Protein AF-F0RQG1-F1 (afdb_monomer_lite)

Radius of gyration: 17.71 Å; chains: 1; bounding box: 44×35×44 Å

Organism: Deinococcus proteolyticus (strain ATCC 35074 / DSM 20540 / JCM 6276 / NBRC 101906 / NCIMB 13154 / VKM Ac-1939 / CCM 2703 / MRP) (NCBI:txid693977)

Sequence (142 aa):
MPAGVQVALLHPDPLTLLLWRDSGRPPTPHLCEDIGEDCGLYSPVFAPDPQQRHPGAVVITEGFTGQLCTHEFNFPVHGDGRLHFFHSRTCMHCRVNVATVHSRRGRQISCEYGGWAVRAHIFHAWTGRGPVPGSLEIQSWH

Foldseek 3Di:
DDPQKDKDFPDVVQTKIKIDGNVLAADDPVRLVVVCVVVPADPKDKDADPVCPTRNIIMIGHPQPADKDQFDWDDWDWDDDPFKIKTWIAGPPQRKIKMWIDGPVPDDIWIATSNDTDDPVSNVSVNRMHGRRPSDDPPPDD

pLDDT: mean 85.6, std 12.59, range [30.41, 97.06]

Secondary structure (DSSP, 8-state):
--TTEEEEEEEETTEEEEEEETTSPPPPHHHHHHHHHHTT-SS-EEEE-TT--STT-EEEE----S-EEE--B-PPEEEE-SSEEEEEEEBTTT--EEEEEEETTSS-EEEEETTEEE-HHHHHHHHHEEEPTT-S------

Structure (mmCIF, N/CA/C/O backbone):
data_AF-F0RQG1-F1
#
_entry.id   AF-F0RQG1-F1
#
loop_
_atom_site.group_PDB
_atom_site.id
_atom_site.type_symbol
_atom_site.label_atom_id
_atom_site.label_alt_id
_atom_site.label_comp_id
_atom_site.label_asym_id
_atom_site.label_entity_id
_atom_site.label_seq_id
_atom_site.pdbx_PDB_ins_code
_atom_site.Cartn_x
_atom_site.Cartn_y
_atom_site.Cartn_z
_atom_site.occupancy
_atom_site.B_iso_or_equiv
_atom_site.auth_seq_id
_atom_site.auth_comp_id
_atom_site.auth_asym_id
_atom_site.auth_atom_id
_atom_site.pdbx_PDB_model_num
ATOM 1 N N . MET A 1 1 ? -7.035 -11.645 9.024 1.00 60.22 1 MET A N 1
ATOM 2 C CA . MET A 1 1 ? -7.478 -10.701 10.070 1.00 60.22 1 MET A CA 1
ATOM 3 C C . MET A 1 1 ? -7.104 -11.239 11.445 1.00 60.22 1 MET A C 1
ATOM 5 O O . MET A 1 1 ? -7.393 -12.406 11.703 1.00 60.22 1 MET A O 1
ATOM 9 N N . PRO A 1 2 ? -6.426 -10.454 12.298 1.00 69.25 2 PRO A N 1
ATOM 10 C CA . PRO A 1 2 ? -6.101 -10.857 13.667 1.00 69.25 2 PRO A CA 1
ATOM 11 C C . PRO A 1 2 ? -7.371 -11.052 14.504 1.00 69.25 2 PRO A C 1
ATOM 13 O O . PRO A 1 2 ? -8.380 -10.391 14.271 1.00 69.25 2 PRO A O 1
ATOM 16 N N . ALA A 1 3 ? -7.325 -11.948 15.492 1.00 78.25 3 ALA A N 1
ATOM 17 C CA . ALA A 1 3 ? -8.470 -12.202 16.364 1.00 78.25 3 ALA A CA 1
ATOM 18 C C . ALA A 1 3 ? -8.886 -10.935 17.140 1.00 78.25 3 ALA A C 1
ATOM 20 O O . ALA A 1 3 ? -8.040 -10.242 17.712 1.00 78.25 3 ALA A O 1
ATOM 21 N N . GLY A 1 4 ? -10.193 -10.661 17.180 1.00 87.69 4 GLY A N 1
ATOM 22 C CA . GLY A 1 4 ? -10.776 -9.541 17.927 1.00 87.69 4 GLY A CA 1
ATOM 23 C C . GLY A 1 4 ? -10.568 -8.162 17.293 1.00 87.69 4 GLY A C 1
ATOM 24 O O . GLY A 1 4 ? -10.577 -7.159 18.010 1.00 87.69 4 GLY A O 1
ATOM 25 N N . VAL A 1 5 ? -10.315 -8.115 15.982 1.00 92.00 5 VAL A N 1
ATOM 26 C CA . VAL A 1 5 ? -10.183 -6.889 15.187 1.00 92.00 5 VAL A CA 1
ATOM 27 C C . VAL A 1 5 ? -11.353 -6.801 14.216 1.00 92.00 5 VAL A C 1
ATOM 29 O O . VAL A 1 5 ? -11.633 -7.760 13.499 1.00 92.00 5 VAL A O 1
ATOM 32 N N . GLN A 1 6 ? -12.007 -5.646 14.184 1.00 94.69 6 GLN A N 1
ATOM 33 C CA . GLN A 1 6 ? -13.166 -5.378 13.345 1.00 94.69 6 GLN A CA 1
ATOM 34 C C . GLN A 1 6 ? -12.849 -4.241 12.379 1.00 94.69 6 GLN A C 1
ATOM 36 O O . GLN A 1 6 ? -12.254 -3.236 12.772 1.00 94.69 6 GLN A O 1
ATOM 41 N N . VAL A 1 7 ? -13.264 -4.406 11.125 1.00 94.69 7 VAL A N 1
ATOM 42 C CA . VAL A 1 7 ? -13.074 -3.421 10.058 1.00 94.69 7 VAL A CA 1
ATOM 43 C C . VAL A 1 7 ? -14.429 -3.129 9.432 1.00 94.69 7 VAL A C 1
ATOM 45 O O . VAL A 1 7 ? -15.139 -4.057 9.046 1.00 94.69 7 VAL A O 1
ATOM 48 N N . ALA A 1 8 ? -14.777 -1.854 9.300 1.00 95.25 8 ALA A N 1
ATOM 49 C CA . ALA A 1 8 ? -15.937 -1.412 8.538 1.00 95.25 8 ALA A CA 1
ATOM 50 C C . ALA A 1 8 ? -15.518 -0.440 7.437 1.00 95.25 8 ALA A C 1
ATOM 52 O O . ALA A 1 8 ? -14.676 0.430 7.644 1.00 95.25 8 ALA A O 1
ATOM 53 N N . LEU A 1 9 ? -16.149 -0.566 6.273 1.00 95.06 9 LEU A N 1
ATOM 54 C CA . LEU A 1 9 ? -16.043 0.413 5.200 1.00 95.06 9 LEU A CA 1
ATOM 55 C C . LEU A 1 9 ? -16.960 1.600 5.521 1.00 95.06 9 LEU A C 1
ATOM 57 O O . LEU A 1 9 ? -18.176 1.426 5.585 1.00 95.06 9 LEU A O 1
ATOM 61 N N . LEU A 1 10 ? -16.394 2.792 5.722 1.00 91.75 10 LEU A N 1
ATOM 62 C CA . LEU A 1 10 ? -17.170 4.023 5.914 1.00 91.75 10 LEU A CA 1
ATOM 63 C C . LEU A 1 10 ? -17.527 4.669 4.578 1.00 91.75 10 LEU A C 1
ATOM 65 O O . LEU A 1 10 ? -18.676 5.047 4.360 1.00 91.75 10 LEU A O 1
ATOM 69 N N . HIS A 1 11 ? -16.545 4.770 3.680 1.00 88.50 11 HIS A N 1
ATOM 70 C CA . HIS A 1 11 ? -16.719 5.334 2.346 1.00 88.50 11 HIS A CA 1
ATOM 71 C C . HIS A 1 11 ? -15.921 4.515 1.327 1.00 88.50 11 HIS A C 1
ATOM 73 O O . HIS A 1 11 ? -14.771 4.182 1.603 1.00 88.50 11 HIS A O 1
ATOM 79 N N . PRO A 1 12 ? -16.505 4.166 0.168 1.00 87.00 12 PRO A N 1
ATOM 80 C CA . PRO A 1 12 ? -15.792 3.447 -0.886 1.00 87.00 12 PRO A CA 1
ATOM 81 C C . PRO A 1 12 ? -14.884 4.356 -1.728 1.00 87.00 12 PRO A C 1
ATOM 83 O O . PRO A 1 12 ? -13.918 3.862 -2.298 1.00 87.00 12 PRO A O 1
ATOM 86 N N . ASP A 1 13 ? -15.191 5.656 -1.809 1.00 84.88 13 ASP A N 1
ATOM 87 C CA . ASP A 1 13 ? -14.445 6.638 -2.602 1.00 84.88 13 ASP A CA 1
ATOM 88 C C . ASP A 1 13 ? -14.578 8.058 -1.988 1.00 84.88 13 ASP A C 1
ATOM 90 O O . ASP A 1 13 ? -15.691 8.595 -1.962 1.00 84.88 13 ASP A O 1
ATOM 94 N N . PRO A 1 14 ? -13.500 8.656 -1.437 1.00 83.81 14 PRO A N 1
ATOM 95 C CA . PRO A 1 14 ? -12.208 8.018 -1.194 1.00 83.81 14 PRO A CA 1
ATOM 96 C C . PRO A 1 14 ? -12.358 6.863 -0.196 1.00 83.81 14 PRO A C 1
ATOM 98 O O . PRO A 1 14 ? -13.138 6.944 0.761 1.00 83.81 14 PRO A O 1
ATOM 101 N N . LEU A 1 15 ? -11.605 5.783 -0.420 1.00 89.56 15 LEU A N 1
ATOM 102 C CA . LEU A 1 15 ? -11.639 4.605 0.441 1.00 89.56 15 LEU A CA 1
ATOM 103 C C . LEU A 1 15 ? -11.304 5.003 1.887 1.00 89.56 15 LEU A C 1
ATOM 105 O O . LEU A 1 15 ? -10.211 5.481 2.186 1.00 89.56 15 LEU A O 1
ATOM 109 N N . THR A 1 16 ? -12.273 4.823 2.781 1.00 94.94 16 THR A N 1
ATOM 110 C CA . THR A 1 16 ? -12.185 5.175 4.199 1.00 94.94 16 THR A CA 1
ATOM 111 C C . THR A 1 16 ? -12.646 3.996 5.036 1.00 94.94 16 THR A C 1
ATOM 113 O O . THR A 1 16 ? -13.772 3.514 4.878 1.00 94.94 16 THR A O 1
ATOM 116 N N . LEU A 1 17 ? -11.799 3.557 5.960 1.00 96.31 17 LEU A N 1
ATOM 117 C CA . LEU A 1 17 ? -12.045 2.413 6.830 1.00 96.31 17 LEU A CA 1
ATOM 118 C C . LEU A 1 17 ? -12.177 2.872 8.281 1.00 96.31 17 LEU A C 1
ATOM 120 O O . LEU A 1 17 ? -11.515 3.814 8.711 1.00 96.31 17 LEU A O 1
ATOM 124 N N . LEU A 1 18 ? -12.998 2.169 9.050 1.00 96.75 18 LEU A N 1
ATOM 125 C CA . LEU A 1 18 ? -13.039 2.246 10.503 1.00 96.75 18 LEU A CA 1
ATOM 126 C C . LEU A 1 18 ? -12.488 0.944 11.072 1.00 96.75 18 LEU A C 1
ATOM 128 O O . LEU A 1 18 ? -12.990 -0.132 10.752 1.00 96.75 18 LEU A O 1
ATOM 132 N N . LEU A 1 19 ? -11.484 1.053 11.932 1.00 96.81 19 LEU A N 1
ATOM 133 C CA . LEU A 1 19 ? -10.817 -0.065 12.578 1.00 96.81 19 LEU A CA 1
ATOM 134 C C . LEU A 1 19 ? -10.991 0.034 14.094 1.00 96.81 19 LEU A C 1
ATOM 136 O O . LEU A 1 19 ? -10.671 1.058 14.698 1.00 96.81 19 LEU A O 1
ATOM 140 N N . TRP A 1 20 ? -11.451 -1.039 14.732 1.00 96.44 20 TRP A N 1
ATOM 141 C CA . TRP A 1 20 ? -11.515 -1.126 16.192 1.00 96.44 20 TRP A CA 1
ATOM 142 C C . TRP A 1 20 ? -11.242 -2.546 16.686 1.00 96.44 20 TRP A C 1
ATOM 144 O O . TRP A 1 20 ? -11.140 -3.500 15.911 1.00 96.44 20 TRP A O 1
ATOM 154 N N . ARG A 1 21 ? -11.074 -2.683 18.003 1.00 95.19 21 ARG A N 1
ATOM 155 C CA . ARG A 1 21 ? -10.851 -3.969 18.668 1.00 95.19 21 ARG A CA 1
ATOM 156 C C . ARG A 1 21 ? -11.986 -4.256 19.632 1.00 95.19 21 ARG A C 1
ATOM 158 O O . ARG A 1 21 ? -12.432 -3.353 20.337 1.00 95.19 21 ARG A O 1
ATOM 165 N N . ASP A 1 22 ? -12.363 -5.522 19.753 1.00 93.12 22 ASP A N 1
ATOM 166 C CA . ASP A 1 22 ? -13.437 -5.948 20.665 1.00 93.12 22 ASP A CA 1
ATOM 167 C C . ASP A 1 22 ? -13.100 -5.657 22.139 1.00 93.12 22 ASP A C 1
ATOM 169 O O . ASP A 1 22 ? -13.984 -5.475 22.969 1.00 93.12 22 ASP A O 1
ATOM 173 N N . SER A 1 23 ? -11.808 -5.553 22.473 1.00 91.56 23 SER A N 1
ATOM 174 C CA . SER A 1 23 ? -11.337 -5.190 23.815 1.00 91.56 23 SER A CA 1
ATOM 175 C C . SER A 1 23 ? -11.483 -3.702 24.161 1.00 91.56 23 SER A C 1
ATOM 177 O O . SER A 1 23 ? -11.171 -3.319 25.288 1.00 91.56 23 SER A O 1
ATOM 179 N N . GLY A 1 24 ? -11.865 -2.851 23.203 1.00 89.69 24 GLY A N 1
ATOM 180 C CA . GLY A 1 24 ? -11.942 -1.393 23.355 1.00 89.69 24 GLY A CA 1
ATOM 181 C C . GLY A 1 24 ? -10.588 -0.675 23.428 1.00 89.69 24 GLY A C 1
ATOM 182 O O . GLY A 1 24 ? -10.543 0.547 23.558 1.00 89.69 24 GLY A O 1
ATOM 183 N N . ARG A 1 25 ? -9.466 -1.408 23.348 1.00 92.00 25 ARG A N 1
ATOM 184 C CA . ARG A 1 25 ? -8.130 -0.806 23.220 1.00 92.00 25 ARG A CA 1
ATOM 185 C C . ARG A 1 25 ? -7.914 -0.310 21.789 1.00 92.00 25 ARG A C 1
ATOM 187 O O . ARG A 1 25 ? -8.314 -1.013 20.859 1.00 92.00 25 ARG A O 1
ATOM 194 N N . PRO A 1 26 ? -7.209 0.817 21.593 1.00 92.38 26 PRO A N 1
ATOM 195 C CA . PRO A 1 26 ? -6.909 1.288 20.254 1.00 92.38 26 PRO A CA 1
ATOM 196 C C . PRO A 1 26 ? -6.067 0.267 19.464 1.00 92.38 26 PRO A C 1
ATOM 198 O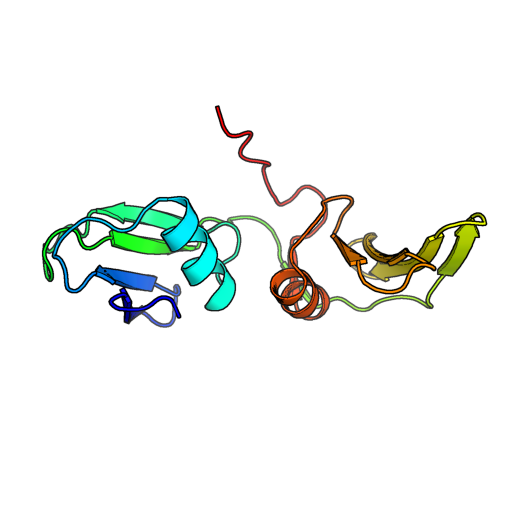 O . PRO A 1 26 ? -5.208 -0.418 20.045 1.00 92.38 26 PRO A O 1
ATOM 201 N N . PRO A 1 27 ? -6.315 0.119 18.150 1.00 94.62 27 PRO A N 1
ATOM 202 C CA . PRO A 1 27 ? -5.407 -0.560 17.234 1.00 94.62 27 PRO A CA 1
ATOM 203 C C . PRO A 1 27 ? -3.999 0.046 17.293 1.00 94.62 27 PRO A C 1
ATOM 205 O O . PRO A 1 27 ? -3.829 1.245 17.505 1.00 94.62 27 PRO A O 1
ATOM 208 N N . THR A 1 28 ? -2.975 -0.788 17.126 1.00 94.00 28 THR A N 1
ATOM 209 C CA . THR A 1 28 ? -1.587 -0.314 17.027 1.00 94.00 28 THR A CA 1
ATOM 210 C C . THR A 1 28 ? -1.329 0.299 15.647 1.00 94.00 28 THR A C 1
ATOM 212 O O . THR A 1 28 ? -1.894 -0.220 14.687 1.00 94.00 28 THR A O 1
ATOM 215 N N . PRO A 1 29 ? -0.424 1.287 15.507 1.00 92.69 29 PRO A N 1
ATOM 216 C CA . PRO A 1 29 ? -0.054 1.880 14.212 1.00 92.69 29 PRO A CA 1
ATOM 217 C C . PRO A 1 29 ? 0.204 0.847 13.103 1.00 92.69 29 PRO A C 1
ATOM 219 O O . PRO A 1 29 ? -0.491 0.833 12.094 1.00 92.69 29 PRO A O 1
ATOM 222 N N . HIS A 1 30 ? 1.057 -0.141 13.386 1.00 91.75 30 HIS A N 1
ATOM 223 C CA . HIS A 1 30 ? 1.377 -1.221 12.449 1.00 91.75 30 HIS A CA 1
ATOM 224 C C . HIS A 1 30 ? 0.156 -2.048 12.001 1.00 91.75 30 HIS A C 1
ATOM 226 O O . HIS A 1 30 ? 0.086 -2.516 10.873 1.00 91.75 30 HIS A O 1
ATOM 232 N N . LEU A 1 31 ? -0.843 -2.209 12.876 1.00 92.62 31 LEU A N 1
ATOM 233 C CA . LEU A 1 31 ? -2.075 -2.924 12.530 1.00 92.62 31 LEU A CA 1
ATOM 234 C C . LEU A 1 31 ? -2.963 -2.084 11.602 1.00 92.62 31 LEU A C 1
ATOM 236 O O . LEU A 1 31 ? -3.627 -2.639 10.730 1.00 92.62 31 LEU A O 1
ATOM 240 N N . CYS A 1 32 ? -2.991 -0.764 11.802 1.00 94.19 32 CYS A N 1
ATOM 241 C CA . CYS A 1 32 ? -3.691 0.160 10.915 1.00 94.19 32 CYS A CA 1
ATOM 242 C C . CYS A 1 32 ? -3.059 0.163 9.521 1.00 94.19 32 CYS A C 1
ATOM 244 O O . CYS A 1 32 ? -3.784 0.098 8.534 1.00 94.19 32 CYS A O 1
ATOM 246 N N . GLU A 1 33 ? -1.728 0.190 9.446 1.00 91.62 33 GLU A N 1
ATOM 247 C CA . GLU A 1 33 ? -0.990 0.096 8.181 1.00 91.62 33 GLU A CA 1
ATOM 248 C C . GLU A 1 33 ? -1.311 -1.196 7.441 1.00 91.62 33 GLU A C 1
ATOM 250 O O . GLU A 1 33 ? -1.767 -1.154 6.303 1.00 91.62 33 GLU A O 1
ATOM 255 N N . ASP A 1 34 ? -1.155 -2.334 8.119 1.00 89.94 34 ASP A N 1
ATOM 256 C CA . ASP A 1 34 ? -1.409 -3.653 7.548 1.00 89.94 34 ASP A CA 1
ATOM 257 C C . ASP A 1 34 ? -2.819 -3.776 6.975 1.00 89.94 34 ASP A C 1
ATOM 259 O O . ASP A 1 34 ? -2.995 -4.230 5.848 1.00 89.94 34 ASP A O 1
ATOM 263 N N . ILE A 1 35 ? -3.828 -3.340 7.732 1.00 92.06 35 ILE A N 1
ATOM 264 C CA . ILE A 1 35 ? -5.223 -3.416 7.292 1.00 92.06 35 ILE A CA 1
ATOM 265 C C . ILE A 1 35 ? -5.509 -2.418 6.172 1.00 92.06 35 ILE A C 1
ATOM 267 O O . ILE A 1 35 ? -6.241 -2.750 5.242 1.00 92.06 35 ILE A O 1
ATOM 271 N N . GLY A 1 36 ? -4.945 -1.211 6.238 1.00 92.19 36 GLY A N 1
ATOM 272 C CA . GLY A 1 36 ? -5.089 -0.223 5.175 1.00 92.19 36 GLY A CA 1
ATOM 273 C C . GLY A 1 36 ? -4.548 -0.743 3.844 1.00 92.19 36 GLY A C 1
ATOM 274 O O . GLY A 1 36 ? -5.252 -0.692 2.834 1.00 92.19 36 GLY A O 1
ATOM 275 N N . GLU A 1 37 ? -3.340 -1.305 3.855 1.00 90.19 37 GLU A N 1
ATOM 276 C CA . GLU A 1 37 ? -2.692 -1.875 2.670 1.00 90.19 37 GLU A CA 1
ATOM 277 C C . GLU A 1 37 ? -3.417 -3.127 2.151 1.00 90.19 37 GLU A C 1
ATOM 279 O O . GLU A 1 37 ? -3.641 -3.241 0.945 1.00 90.19 37 GLU A O 1
ATOM 284 N N . ASP A 1 38 ? -3.872 -4.025 3.037 1.00 88.56 38 ASP A N 1
ATOM 285 C CA . ASP A 1 38 ? -4.693 -5.193 2.670 1.00 88.56 38 ASP A CA 1
ATOM 286 C C . ASP A 1 38 ? -6.025 -4.785 2.010 1.00 88.56 38 ASP A C 1
ATOM 288 O O . ASP A 1 38 ? -6.567 -5.514 1.175 1.00 88.56 38 ASP A O 1
ATOM 292 N N . CYS A 1 39 ? -6.560 -3.613 2.362 1.00 88.50 39 CYS A N 1
ATOM 293 C CA . CYS A 1 39 ? -7.761 -3.038 1.758 1.00 88.50 39 CYS A CA 1
ATOM 294 C C . CYS A 1 39 ? -7.486 -2.203 0.495 1.00 88.50 39 CYS A C 1
ATOM 296 O O . CYS A 1 39 ? -8.437 -1.724 -0.121 1.00 88.50 39 CYS A O 1
ATOM 298 N N . GLY A 1 40 ? -6.226 -2.060 0.075 1.00 86.88 40 GLY A N 1
ATOM 299 C CA . GLY A 1 40 ? -5.844 -1.388 -1.169 1.00 86.88 40 GLY A CA 1
ATOM 300 C C . GLY A 1 40 ? -5.525 0.104 -1.045 1.00 86.88 40 GLY A C 1
ATOM 301 O O . GLY A 1 40 ? -5.442 0.769 -2.077 1.00 86.88 40 GLY A O 1
ATOM 302 N N . LEU A 1 41 ? -5.342 0.628 0.172 1.00 89.81 41 LEU A N 1
ATOM 303 C CA . LEU A 1 41 ? -4.781 1.968 0.386 1.00 89.81 41 LEU A CA 1
ATOM 304 C C . LEU A 1 41 ? -3.270 1.965 0.126 1.00 89.81 41 LEU A C 1
ATOM 306 O O . LEU A 1 41 ? -2.579 0.988 0.427 1.00 89.81 41 LEU A O 1
ATOM 310 N N . TYR A 1 42 ? -2.738 3.072 -0.383 1.00 87.81 42 TYR A N 1
ATOM 311 C CA . TYR A 1 42 ? -1.304 3.257 -0.595 1.00 87.81 42 TYR A CA 1
ATOM 312 C C . TYR A 1 42 ? -0.740 4.184 0.495 1.00 87.81 42 TYR A C 1
ATOM 314 O O . TYR A 1 42 ? -1.110 5.336 0.588 1.00 87.81 42 TYR A O 1
ATOM 322 N N . SER A 1 43 ? 0.202 3.759 1.341 1.00 88.00 43 SER A N 1
ATOM 323 C CA . SER A 1 43 ? 0.663 4.629 2.451 1.00 88.00 43 SER A CA 1
ATOM 324 C C . SER A 1 43 ? -0.504 5.128 3.342 1.00 88.00 43 SER A C 1
ATOM 326 O O . SER A 1 43 ? -0.715 6.340 3.472 1.00 88.00 43 SER A O 1
ATOM 328 N N . PRO A 1 44 ? -1.295 4.212 3.932 1.00 91.06 44 PRO A N 1
ATOM 329 C CA . PRO A 1 44 ? -2.458 4.565 4.742 1.00 91.06 44 PRO A CA 1
ATOM 330 C C . PRO A 1 44 ? -2.098 5.516 5.889 1.00 91.06 44 PRO A C 1
ATOM 332 O O . PRO A 1 44 ? -1.132 5.300 6.620 1.00 91.06 44 PRO A O 1
ATOM 335 N N . VAL A 1 45 ? -2.925 6.539 6.090 1.00 93.62 45 VAL A N 1
ATOM 336 C CA . VAL A 1 45 ? -2.856 7.435 7.252 1.00 93.62 45 VAL A CA 1
ATOM 337 C C . VAL A 1 45 ? -4.011 7.140 8.189 1.00 93.62 45 VAL A C 1
ATOM 339 O O . VAL A 1 45 ? -5.094 6.744 7.755 1.00 93.62 45 VAL A O 1
ATOM 342 N N . PHE A 1 46 ? -3.789 7.316 9.487 1.00 94.56 46 PHE A N 1
ATOM 343 C CA . PHE A 1 46 ? -4.774 6.933 10.485 1.00 94.56 46 PHE A CA 1
ATOM 344 C C . PHE A 1 46 ? -4.856 7.921 11.645 1.00 94.56 46 PHE A C 1
ATOM 346 O O . PHE A 1 46 ? -3.852 8.443 12.126 1.00 94.56 46 PHE A O 1
ATOM 353 N N . ALA A 1 47 ? -6.083 8.165 12.101 1.00 95.50 47 ALA A N 1
ATOM 354 C CA . ALA A 1 47 ? -6.395 9.093 13.181 1.00 95.50 47 ALA A CA 1
ATOM 355 C C . ALA A 1 47 ? -7.522 8.537 14.069 1.00 95.50 47 ALA A C 1
ATOM 357 O O . ALA A 1 47 ? -8.320 7.723 13.600 1.00 95.50 47 ALA A O 1
ATOM 358 N N . PRO A 1 48 ? -7.629 8.958 15.342 1.00 95.62 48 PRO A N 1
ATOM 359 C CA . PRO A 1 48 ? -8.756 8.577 16.193 1.00 95.62 48 PRO A CA 1
ATOM 360 C C . PRO A 1 48 ? -10.105 8.907 15.541 1.00 95.62 48 PRO A C 1
ATOM 362 O O . PRO A 1 48 ? -10.240 9.956 14.912 1.00 95.62 48 PRO A O 1
ATOM 365 N N . ASP A 1 49 ? -11.108 8.039 15.709 1.00 94.50 49 ASP A N 1
ATOM 366 C CA . ASP A 1 49 ? -12.444 8.275 15.150 1.00 94.50 49 ASP A CA 1
ATOM 367 C C . ASP A 1 49 ? -13.092 9.525 15.773 1.00 94.50 49 ASP A C 1
ATOM 369 O O . ASP A 1 49 ? -13.424 9.509 16.964 1.00 94.50 49 ASP A O 1
ATOM 373 N N . PRO A 1 50 ? -13.339 10.596 14.992 1.00 89.88 50 PRO A N 1
ATOM 374 C CA . PRO A 1 50 ? -13.920 11.826 15.521 1.00 89.88 50 PRO A CA 1
ATOM 375 C C . PRO A 1 50 ? -15.358 11.637 16.014 1.00 89.88 50 PRO A C 1
ATOM 377 O O . PRO A 1 50 ? -15.812 12.399 16.863 1.00 89.88 50 PRO A O 1
ATOM 380 N N . GLN A 1 51 ? -16.082 10.635 15.503 1.00 92.88 51 GLN A N 1
ATOM 381 C CA . GLN A 1 51 ? -17.459 10.355 15.917 1.00 92.88 51 GLN A CA 1
ATOM 382 C C . GLN A 1 51 ? -17.546 9.387 17.101 1.00 92.88 51 GLN A C 1
ATOM 384 O O . GLN A 1 51 ? -18.646 9.142 17.589 1.00 92.88 51 GLN A O 1
ATOM 389 N N . GLN A 1 52 ? -16.411 8.845 17.563 1.00 89.38 52 GLN A N 1
ATOM 390 C CA . GLN A 1 52 ? -16.327 7.908 18.688 1.00 89.38 52 GLN A CA 1
ATOM 391 C C . GLN A 1 52 ? -17.344 6.754 18.598 1.00 89.38 52 GLN A C 1
ATOM 393 O O . GLN A 1 52 ? -17.930 6.351 19.603 1.00 89.38 52 GLN A O 1
ATOM 398 N N . ARG A 1 53 ? -17.565 6.205 17.393 1.00 90.62 53 ARG A N 1
ATOM 399 C CA . ARG A 1 53 ? -18.584 5.161 17.162 1.00 90.62 53 ARG A CA 1
ATOM 400 C C . ARG A 1 53 ? -18.290 3.890 17.954 1.00 90.62 53 ARG A C 1
ATOM 402 O O . ARG A 1 53 ? -19.214 3.233 18.426 1.00 90.62 53 ARG A O 1
ATOM 409 N N . HIS A 1 54 ? -17.004 3.570 18.119 1.00 93.56 54 HIS A N 1
ATOM 410 C CA . HIS A 1 54 ? -16.531 2.489 18.979 1.00 93.56 54 HIS A CA 1
ATOM 411 C C . HIS A 1 54 ? -15.368 2.960 19.872 1.00 93.56 54 HIS A C 1
ATOM 413 O O . HIS A 1 54 ? -14.575 3.812 19.454 1.00 93.56 54 HIS A O 1
ATOM 419 N N . PRO A 1 55 ? -15.215 2.397 21.088 1.00 93.31 55 PRO A N 1
ATOM 420 C CA . PRO A 1 55 ? -14.098 2.723 21.970 1.00 93.31 55 PRO A CA 1
ATOM 421 C C . PRO A 1 55 ? -12.743 2.429 21.317 1.00 93.31 55 PRO A C 1
ATOM 423 O O . PRO A 1 55 ? -12.498 1.320 20.843 1.00 93.31 55 PRO A O 1
ATOM 426 N N . GLY A 1 56 ? -11.865 3.434 21.298 1.00 92.12 56 GLY A N 1
ATOM 427 C CA . GLY A 1 56 ? -10.524 3.313 20.721 1.00 92.12 56 GLY A CA 1
ATOM 428 C C . GLY A 1 56 ? -10.503 3.138 19.199 1.00 92.12 56 GLY A C 1
ATOM 429 O O . GLY A 1 56 ? -9.473 2.734 18.666 1.00 92.12 56 GLY A O 1
ATOM 430 N N . ALA A 1 57 ? -11.609 3.405 18.499 1.00 96.38 57 ALA A N 1
ATOM 431 C CA . ALA A 1 57 ? -11.654 3.283 17.050 1.00 96.38 57 ALA A CA 1
ATOM 432 C C . ALA A 1 57 ? -10.720 4.276 16.355 1.00 96.38 57 ALA A C 1
ATOM 434 O O . ALA A 1 57 ? -10.507 5.403 16.812 1.00 96.38 57 ALA A O 1
ATOM 435 N N . VAL A 1 58 ? -10.197 3.840 15.218 1.00 97.06 58 VAL A N 1
ATOM 436 C CA . VAL A 1 58 ? -9.289 4.593 14.364 1.00 97.06 58 VAL A CA 1
ATOM 437 C C . VAL A 1 58 ? -9.863 4.604 12.955 1.00 97.06 58 VAL A C 1
ATOM 439 O O . VAL A 1 58 ? -10.297 3.573 12.442 1.00 97.06 58 VAL A O 1
ATOM 442 N N . VAL A 1 59 ? -9.883 5.777 12.337 1.00 96.75 59 VAL A N 1
ATOM 443 C CA . VAL A 1 59 ? -10.213 5.955 10.925 1.00 96.75 59 VAL A CA 1
ATOM 444 C C . VAL A 1 59 ? -8.927 5.835 10.122 1.00 96.75 59 VAL A C 1
ATOM 446 O O . VAL A 1 59 ? -7.931 6.462 10.479 1.00 96.75 59 VAL A O 1
ATOM 449 N N . ILE A 1 60 ? -8.956 5.035 9.058 1.00 96.62 60 ILE A N 1
ATOM 450 C CA . ILE A 1 60 ? -7.843 4.832 8.128 1.00 96.62 60 ILE A CA 1
ATOM 451 C C . ILE A 1 60 ? -8.270 5.356 6.758 1.00 96.62 60 ILE A C 1
ATOM 453 O O . ILE A 1 60 ? -9.334 4.985 6.255 1.00 96.62 60 ILE A O 1
ATOM 457 N N . THR A 1 61 ? -7.450 6.208 6.159 1.00 94.69 61 THR A N 1
ATOM 458 C CA . THR A 1 61 ? -7.690 6.820 4.848 1.00 94.69 61 THR A CA 1
ATOM 459 C C . THR A 1 61 ? -6.458 6.728 3.964 1.00 94.69 61 THR A C 1
ATOM 461 O O . THR A 1 61 ? -5.351 6.454 4.431 1.00 94.69 61 THR A O 1
ATOM 464 N N . GLU A 1 62 ? -6.660 6.994 2.678 1.00 91.81 62 GLU A N 1
ATOM 465 C CA . GLU A 1 62 ? -5.582 7.137 1.705 1.00 91.81 62 GLU A CA 1
ATOM 466 C C . GLU A 1 62 ? -4.655 8.298 2.092 1.00 91.81 62 GLU A C 1
ATOM 468 O O . GLU A 1 62 ? -5.118 9.418 2.323 1.00 91.81 62 GLU A O 1
ATOM 473 N N . GLY A 1 63 ? -3.357 8.016 2.202 1.00 87.69 63 GLY A N 1
ATOM 474 C CA . GLY A 1 63 ? -2.322 9.016 2.466 1.00 87.69 63 GLY A CA 1
ATOM 475 C C . GLY A 1 63 ? -1.475 9.325 1.239 1.00 87.69 63 GLY A C 1
ATOM 476 O O . GLY A 1 63 ? -0.834 10.375 1.177 1.00 87.69 63 GLY A O 1
ATOM 477 N N . PHE A 1 64 ? -1.474 8.438 0.246 1.00 87.75 64 PHE A N 1
ATOM 478 C CA . PHE A 1 64 ? -0.697 8.621 -0.964 1.00 87.75 64 PHE A CA 1
ATOM 479 C C . PHE A 1 64 ? -1.322 9.672 -1.879 1.00 87.75 64 PHE A C 1
ATOM 481 O O . PHE A 1 64 ? -2.428 9.524 -2.396 1.00 87.75 64 PHE A O 1
ATOM 488 N N . THR A 1 65 ? -0.560 10.730 -2.134 1.00 85.62 65 THR A N 1
ATOM 489 C CA . THR A 1 65 ? -0.924 11.826 -3.045 1.00 85.62 65 THR A CA 1
ATOM 490 C C . THR A 1 65 ? -0.185 11.750 -4.383 1.00 85.62 65 THR A C 1
ATOM 492 O O . THR A 1 65 ? -0.354 12.611 -5.248 1.00 85.62 65 THR A O 1
ATOM 495 N N . GLY A 1 66 ? 0.652 10.725 -4.558 1.00 86.50 66 GLY A N 1
ATOM 496 C CA . GLY A 1 66 ? 1.474 10.531 -5.740 1.00 86.50 66 GLY A CA 1
ATOM 497 C C . GLY A 1 66 ? 0.711 9.977 -6.946 1.00 86.50 66 GLY A C 1
ATOM 498 O O . GLY A 1 66 ? -0.498 9.752 -6.935 1.00 86.50 66 GLY A O 1
ATOM 499 N N . GLN A 1 67 ? 1.449 9.729 -8.029 1.00 89.88 67 GLN A N 1
ATOM 500 C CA . GLN A 1 67 ? 0.893 9.125 -9.238 1.00 89.88 67 GLN A CA 1
ATOM 501 C C . GLN A 1 67 ? 0.926 7.597 -9.165 1.00 89.88 67 GLN A C 1
ATOM 503 O O . GLN A 1 67 ? 1.950 7.000 -8.825 1.00 89.88 67 GLN A O 1
ATOM 508 N N . LEU A 1 68 ? -0.183 6.968 -9.558 1.00 92.00 68 LEU A N 1
ATOM 509 C CA . LEU A 1 68 ? -0.278 5.523 -9.760 1.00 92.00 68 LEU A CA 1
ATOM 510 C C . LEU A 1 68 ? -0.145 5.189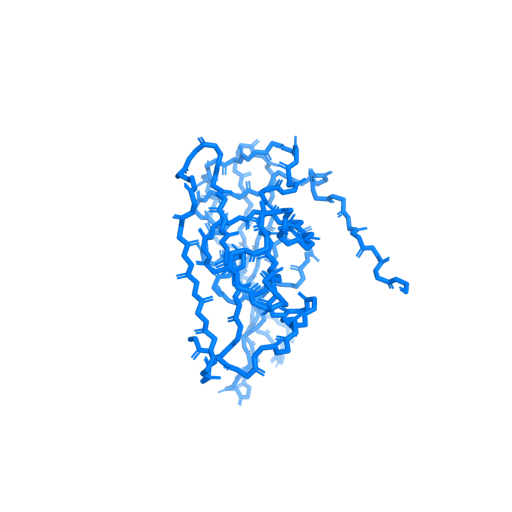 -11.246 1.00 92.00 68 LEU A C 1
ATOM 512 O O . LEU A 1 68 ? -0.687 5.879 -12.109 1.00 92.00 68 LEU A O 1
ATOM 516 N N . CYS A 1 69 ? 0.544 4.096 -11.540 1.00 93.69 69 CYS A N 1
ATOM 517 C CA . CYS A 1 69 ? 0.686 3.542 -12.876 1.00 93.69 69 CYS A CA 1
ATOM 518 C C . CYS A 1 69 ? -0.034 2.195 -12.941 1.00 93.69 69 CYS A C 1
ATOM 520 O O . CYS A 1 69 ? 0.076 1.387 -12.023 1.00 93.69 69 CYS A O 1
ATOM 522 N N . THR A 1 70 ? -0.754 1.943 -14.032 1.00 95.00 70 THR A N 1
ATOM 523 C CA . THR A 1 70 ? -1.179 0.580 -14.378 1.00 95.00 70 THR A CA 1
ATOM 524 C C . THR A 1 70 ? -0.019 -0.039 -15.141 1.00 95.00 70 THR A C 1
ATOM 526 O O . THR A 1 70 ? 0.265 0.379 -16.263 1.00 95.00 70 THR A O 1
ATOM 529 N N . HIS A 1 71 ? 0.743 -0.920 -14.499 1.00 92.44 71 HIS A N 1
ATOM 530 C CA . HIS A 1 71 ? 2.052 -1.286 -15.027 1.00 92.44 71 HIS A CA 1
ATOM 531 C C . HIS A 1 71 ? 1.947 -2.204 -16.234 1.00 92.44 71 HIS A C 1
ATOM 533 O O . HIS A 1 71 ? 1.316 -3.255 -16.194 1.00 92.44 71 HIS A O 1
ATOM 539 N N . GLU A 1 72 ? 2.699 -1.856 -17.270 1.00 94.06 72 GLU A N 1
ATOM 540 C CA . GLU A 1 72 ? 3.047 -2.772 -18.344 1.00 94.06 72 GLU A CA 1
ATOM 541 C C . GLU A 1 72 ? 4.532 -3.114 -18.219 1.00 94.06 72 GLU A C 1
ATOM 543 O O . GLU A 1 72 ? 5.388 -2.237 -18.350 1.00 94.06 72 GLU A O 1
ATOM 548 N N . PHE A 1 73 ? 4.857 -4.359 -17.876 1.00 91.56 73 PHE A N 1
ATOM 549 C CA . PHE A 1 73 ? 6.238 -4.779 -17.635 1.00 91.56 73 PHE A CA 1
ATOM 550 C C . PHE A 1 73 ? 6.904 -5.315 -18.898 1.00 91.56 73 PHE A C 1
ATOM 552 O O . PHE A 1 73 ? 6.288 -6.028 -19.686 1.00 91.56 73 PHE A O 1
ATOM 559 N N . ASN A 1 74 ? 8.195 -5.021 -19.048 1.00 89.25 74 ASN A N 1
ATOM 560 C CA . ASN A 1 74 ? 9.031 -5.658 -20.057 1.00 89.25 74 ASN A CA 1
ATOM 561 C C . ASN A 1 74 ? 9.315 -7.142 -19.728 1.00 89.25 74 ASN A C 1
ATOM 563 O O . ASN A 1 74 ? 8.824 -7.714 -18.748 1.00 89.25 74 ASN A O 1
ATOM 567 N N . PHE A 1 75 ? 10.137 -7.769 -20.572 1.00 80.81 75 PHE A N 1
ATOM 568 C CA . PHE A 1 75 ? 10.585 -9.144 -20.377 1.00 80.81 75 PHE A CA 1
ATOM 569 C C . PHE A 1 75 ? 11.379 -9.316 -19.066 1.00 80.81 75 PHE A C 1
ATOM 571 O O . PHE A 1 75 ? 12.134 -8.422 -18.677 1.00 80.81 75 PHE A O 1
ATOM 578 N N . PRO A 1 76 ? 11.241 -10.471 -18.386 1.00 81.19 76 PRO A N 1
ATOM 579 C CA . PRO A 1 76 ? 11.998 -10.759 -17.176 1.00 81.19 76 PRO A CA 1
ATOM 580 C C . PRO A 1 76 ? 13.501 -10.851 -17.464 1.00 81.19 76 PRO A C 1
ATOM 582 O O . PRO A 1 76 ? 13.929 -11.546 -18.385 1.00 81.19 76 PRO A O 1
ATOM 585 N N . VAL A 1 77 ? 14.303 -10.185 -16.636 1.00 78.94 77 VAL A N 1
ATOM 586 C CA . VAL A 1 77 ? 15.757 -10.354 -16.578 1.00 78.94 77 VAL A CA 1
ATOM 587 C C . VAL A 1 77 ? 16.075 -11.308 -15.435 1.00 78.94 77 VAL A C 1
ATOM 589 O O . VAL A 1 77 ? 15.682 -11.076 -14.292 1.00 78.94 77 VAL A O 1
ATOM 592 N N . HIS A 1 78 ? 16.774 -12.393 -15.753 1.00 78.44 78 HIS A N 1
ATOM 593 C CA . HIS A 1 78 ? 17.205 -13.396 -14.786 1.00 78.44 78 HIS A CA 1
ATOM 594 C C . HIS A 1 78 ? 18.652 -13.131 -14.364 1.00 78.44 78 HIS A C 1
ATOM 596 O O . HIS A 1 78 ? 19.513 -12.940 -15.223 1.00 78.44 78 HIS A O 1
ATOM 602 N N . GLY A 1 79 ? 18.937 -13.177 -13.063 1.00 70.94 79 GLY A N 1
ATOM 603 C CA . GLY A 1 79 ? 20.305 -13.169 -12.543 1.00 70.94 79 GLY A CA 1
ATOM 604 C C . GLY A 1 79 ? 20.573 -14.353 -11.614 1.00 70.94 79 GLY A C 1
ATOM 605 O O . GLY A 1 79 ? 19.754 -14.670 -10.750 1.00 70.94 79 GLY A O 1
ATOM 606 N N . ASP A 1 80 ? 21.726 -15.008 -11.789 1.00 70.06 80 ASP A N 1
ATOM 607 C CA . ASP A 1 80 ? 22.222 -16.068 -10.898 1.00 70.06 80 ASP A CA 1
ATOM 608 C C . ASP A 1 80 ? 23.514 -15.612 -10.207 1.00 70.06 80 ASP A C 1
ATOM 610 O O . ASP A 1 80 ? 24.540 -15.386 -10.850 1.00 70.06 80 ASP A O 1
ATOM 614 N N . GLY A 1 81 ? 23.456 -15.486 -8.880 1.00 61.62 81 GLY A N 1
ATOM 615 C CA . GLY A 1 81 ? 24.578 -15.126 -8.019 1.00 61.62 81 GLY A CA 1
ATOM 616 C C . GLY A 1 81 ? 24.911 -16.224 -7.011 1.00 61.62 81 GLY A C 1
ATOM 617 O O . GLY A 1 81 ? 24.964 -15.937 -5.822 1.00 61.62 81 GLY A O 1
ATOM 618 N N . ARG A 1 82 ? 25.073 -17.484 -7.451 1.00 61.56 82 ARG A N 1
ATOM 619 C CA . ARG A 1 82 ? 25.541 -18.697 -6.718 1.00 61.56 82 ARG A CA 1
ATOM 620 C C . ARG A 1 82 ? 24.750 -19.138 -5.464 1.00 61.56 82 ARG A C 1
ATOM 622 O O . ARG A 1 82 ? 24.739 -20.331 -5.164 1.00 61.56 82 ARG A O 1
ATOM 629 N N . LEU A 1 83 ? 24.048 -18.244 -4.766 1.00 62.50 83 LEU A N 1
ATOM 630 C CA . LEU A 1 83 ? 23.216 -18.496 -3.577 1.00 62.50 83 LEU A CA 1
ATOM 631 C C . LEU A 1 83 ? 21.775 -17.977 -3.728 1.00 62.50 83 LEU A C 1
ATOM 633 O O . LEU A 1 83 ? 20.865 -18.496 -3.074 1.00 62.50 83 LEU A O 1
ATOM 637 N N . HIS A 1 84 ? 21.564 -17.010 -4.623 1.00 63.91 84 HIS A N 1
ATOM 638 C CA . HIS A 1 84 ? 20.272 -16.388 -4.895 1.00 63.91 84 HIS A CA 1
ATOM 639 C C . HIS A 1 84 ? 19.980 -16.404 -6.392 1.00 63.91 84 HIS A C 1
ATOM 641 O O . HIS A 1 84 ? 20.877 -16.210 -7.215 1.00 63.91 84 HIS A O 1
ATOM 647 N N . PHE A 1 85 ? 18.715 -16.629 -6.719 1.00 78.62 85 PHE A N 1
ATOM 648 C CA . PHE A 1 85 ? 18.172 -16.450 -8.056 1.00 78.62 85 PHE A CA 1
ATOM 649 C C . PHE A 1 85 ? 17.176 -15.304 -8.004 1.00 78.62 85 PHE A C 1
ATOM 651 O O . PHE A 1 85 ? 16.352 -15.269 -7.089 1.00 78.62 85 PHE A O 1
ATOM 658 N N . PHE A 1 86 ? 17.241 -14.375 -8.952 1.00 80.25 86 PHE A N 1
ATOM 659 C CA . PHE A 1 86 ? 16.274 -13.288 -9.008 1.00 80.25 86 PHE A CA 1
ATOM 660 C C . PHE A 1 86 ? 15.716 -13.073 -10.408 1.00 80.25 86 PHE A C 1
ATOM 662 O O . PHE A 1 86 ? 16.392 -13.298 -11.414 1.00 80.25 86 PHE A O 1
ATOM 669 N N . HIS A 1 87 ? 14.471 -12.610 -10.437 1.00 84.44 87 HIS A N 1
ATOM 670 C CA . HIS A 1 87 ? 13.826 -12.061 -11.620 1.00 84.44 87 HIS A CA 1
ATOM 671 C C . HIS A 1 87 ? 13.604 -10.582 -11.396 1.00 84.44 87 HIS A C 1
ATOM 673 O O . HIS A 1 87 ? 13.045 -10.229 -10.359 1.00 84.44 87 HIS A O 1
ATOM 679 N N . SER A 1 88 ? 13.945 -9.742 -12.367 1.00 88.25 88 SER A N 1
ATOM 680 C CA . SER A 1 88 ? 13.518 -8.347 -12.375 1.00 88.25 88 SER A CA 1
ATOM 681 C C . SER A 1 88 ? 12.762 -7.992 -13.649 1.00 88.25 88 SER A C 1
ATOM 683 O O . SER A 1 88 ? 12.955 -8.597 -14.705 1.00 88.25 88 SER A O 1
ATOM 685 N N . ARG A 1 89 ? 11.850 -7.029 -13.539 1.00 91.19 89 ARG A N 1
ATOM 686 C CA . ARG A 1 89 ? 11.098 -6.444 -14.651 1.00 91.19 89 ARG A CA 1
ATOM 687 C C . ARG A 1 89 ? 11.037 -4.941 -14.462 1.00 91.19 89 ARG A C 1
ATOM 689 O O . ARG A 1 89 ? 10.964 -4.461 -13.338 1.00 91.19 89 ARG A O 1
ATOM 696 N N . THR A 1 90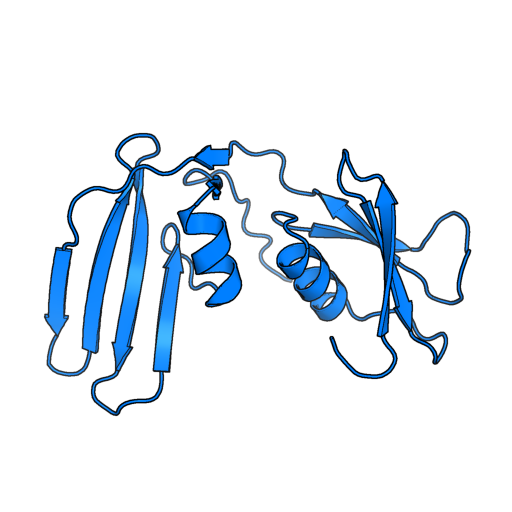 ? 11.013 -4.198 -15.555 1.00 93.31 90 THR A N 1
ATOM 697 C CA . THR A 1 90 ? 10.878 -2.743 -15.553 1.00 93.31 90 THR A CA 1
ATOM 698 C C . THR A 1 90 ? 9.622 -2.350 -16.315 1.00 93.31 90 THR A C 1
ATOM 700 O O . THR A 1 90 ? 9.393 -2.813 -17.433 1.00 93.31 90 THR A O 1
ATOM 703 N N . CYS A 1 91 ? 8.800 -1.491 -15.718 1.00 94.75 91 CYS A N 1
ATOM 704 C CA . CYS A 1 91 ? 7.608 -0.970 -16.368 1.00 94.75 91 CYS A CA 1
ATOM 705 C C . CYS A 1 91 ? 7.986 -0.087 -17.567 1.00 94.75 91 CYS A C 1
ATOM 707 O O . CYS A 1 91 ? 8.846 0.790 -17.463 1.00 94.75 91 CYS A O 1
ATOM 709 N N . MET A 1 92 ? 7.325 -0.288 -18.703 1.00 94.88 92 MET A N 1
ATOM 710 C CA . MET A 1 92 ? 7.555 0.471 -19.931 1.00 94.88 92 MET A CA 1
ATOM 711 C C . MET A 1 92 ? 7.032 1.910 -19.841 1.00 94.88 92 MET A C 1
ATOM 713 O O . MET A 1 92 ? 7.590 2.788 -20.493 1.00 94.88 92 MET A O 1
ATOM 717 N N . HIS A 1 93 ? 6.031 2.173 -18.992 1.00 93.06 93 HIS A N 1
ATOM 718 C CA . HIS A 1 93 ? 5.450 3.508 -18.809 1.00 93.06 93 HIS A CA 1
ATOM 719 C C . HIS A 1 93 ? 6.193 4.339 -17.761 1.00 93.06 93 HIS A C 1
ATOM 721 O O . HIS A 1 93 ? 6.715 5.406 -18.064 1.00 93.06 93 HIS A O 1
ATOM 727 N N . CYS A 1 94 ? 6.255 3.848 -16.520 1.00 92.62 94 CYS A N 1
ATOM 728 C CA . CYS A 1 94 ? 6.766 4.625 -15.388 1.00 92.62 94 CYS A CA 1
ATOM 729 C C . CYS A 1 94 ? 8.195 4.263 -14.978 1.00 92.62 94 CYS A C 1
ATOM 731 O O . CYS A 1 94 ? 8.713 4.822 -14.017 1.00 92.62 94 CYS A O 1
ATOM 733 N N . ARG A 1 95 ? 8.827 3.307 -15.672 1.00 93.44 95 ARG A N 1
ATOM 734 C CA . ARG A 1 95 ? 10.191 2.832 -15.393 1.00 93.44 95 ARG A CA 1
ATOM 735 C C . ARG A 1 95 ? 10.409 2.240 -13.995 1.00 93.44 95 ARG A C 1
ATOM 737 O O . ARG A 1 95 ? 11.556 1.976 -13.649 1.00 93.44 95 ARG A O 1
ATOM 744 N N . VAL A 1 96 ? 9.353 1.963 -13.216 1.00 93.12 96 VAL A N 1
ATOM 745 C CA . VAL A 1 96 ? 9.509 1.232 -11.949 1.00 93.12 96 VAL A CA 1
ATOM 746 C C . VAL A 1 96 ? 10.115 -0.136 -12.215 1.00 93.12 96 VAL A C 1
ATOM 748 O O . VAL A 1 96 ? 9.670 -0.850 -13.115 1.00 93.12 96 VAL A O 1
ATOM 751 N N . ASN A 1 97 ? 11.143 -0.483 -11.449 1.00 92.62 97 ASN A N 1
ATOM 752 C CA . ASN A 1 97 ? 11.715 -1.817 -11.457 1.00 92.62 97 ASN A CA 1
ATOM 753 C C . ASN A 1 97 ? 11.102 -2.633 -10.320 1.00 92.62 97 ASN A C 1
ATOM 755 O O . ASN A 1 97 ? 10.957 -2.135 -9.208 1.00 92.62 97 ASN A O 1
ATOM 759 N N . VAL A 1 98 ? 10.735 -3.873 -10.603 1.00 92.75 98 VAL A N 1
ATOM 760 C CA . VAL A 1 98 ? 10.238 -4.832 -9.621 1.00 92.75 98 VAL A CA 1
ATOM 761 C C . VAL A 1 98 ? 11.113 -6.069 -9.678 1.00 92.75 98 VAL A C 1
ATOM 763 O O . VAL A 1 98 ? 11.509 -6.484 -10.770 1.00 92.75 98 VAL A O 1
ATOM 766 N N . ALA A 1 99 ? 11.405 -6.672 -8.533 1.00 91.62 99 ALA A N 1
ATOM 767 C CA . ALA A 1 99 ? 12.197 -7.886 -8.470 1.00 91.62 99 ALA A CA 1
ATOM 768 C C . ALA A 1 99 ? 11.657 -8.893 -7.453 1.00 91.62 99 ALA A C 1
ATOM 770 O O . ALA A 1 99 ? 11.025 -8.547 -6.460 1.00 91.62 99 ALA A O 1
ATOM 771 N N . THR A 1 100 ? 11.912 -10.170 -7.716 1.00 89.81 100 THR A N 1
ATOM 772 C CA . THR A 1 100 ? 11.694 -11.266 -6.765 1.00 89.81 100 THR A CA 1
ATOM 773 C C . THR A 1 100 ? 13.010 -11.995 -6.582 1.00 89.81 100 THR A C 1
ATOM 775 O O . THR A 1 100 ? 13.632 -12.391 -7.567 1.00 89.81 100 THR A O 1
ATOM 778 N N . VAL A 1 101 ? 13.448 -12.160 -5.336 1.00 84.94 101 VAL A N 1
ATOM 779 C CA . VAL A 1 101 ? 14.693 -12.855 -4.998 1.00 84.94 101 VAL A CA 1
ATOM 780 C C . VAL A 1 101 ? 14.351 -14.137 -4.255 1.00 84.94 101 VAL A C 1
ATOM 782 O O . VAL A 1 101 ? 13.716 -14.121 -3.202 1.00 84.94 101 VAL A O 1
ATOM 785 N N . HIS A 1 102 ? 14.795 -15.264 -4.801 1.00 82.25 102 HIS A N 1
ATOM 786 C CA . HIS A 1 102 ? 14.607 -16.599 -4.255 1.00 82.25 102 HIS A CA 1
ATOM 787 C C . HIS A 1 102 ? 15.913 -17.097 -3.631 1.00 82.25 102 HIS A C 1
ATOM 789 O O . HIS A 1 102 ? 16.957 -17.159 -4.288 1.00 82.25 102 HIS A O 1
ATOM 795 N N . SER A 1 103 ? 15.863 -17.506 -2.362 1.00 74.75 103 SER A N 1
ATOM 796 C CA . SER A 1 103 ? 16.972 -18.227 -1.729 1.00 74.75 103 SER A CA 1
ATOM 797 C C . SER A 1 103 ? 16.993 -19.690 -2.198 1.00 74.75 103 SER A C 1
ATOM 799 O O . SER A 1 103 ? 15.983 -20.393 -2.107 1.00 74.75 103 SER A O 1
ATOM 801 N N . ARG A 1 104 ? 18.153 -20.193 -2.659 1.00 67.38 104 ARG A N 1
ATOM 802 C CA . ARG A 1 104 ? 18.309 -21.604 -3.084 1.00 67.38 104 ARG A CA 1
ATOM 803 C C . ARG A 1 104 ? 18.010 -22.615 -1.967 1.00 67.38 104 ARG A C 1
ATOM 805 O O . ARG A 1 104 ? 17.711 -23.766 -2.257 1.00 67.38 104 ARG A O 1
ATOM 812 N N . ARG A 1 105 ? 18.076 -22.200 -0.693 1.00 71.94 105 ARG A N 1
ATOM 813 C CA . ARG A 1 105 ? 17.771 -23.049 0.477 1.00 71.94 105 ARG A CA 1
ATOM 814 C C . ARG A 1 105 ? 16.273 -23.106 0.822 1.00 71.94 105 ARG A C 1
ATOM 816 O O . ARG A 1 105 ? 15.908 -23.699 1.831 1.00 71.94 105 ARG A O 1
ATOM 823 N N . GLY A 1 106 ? 15.411 -22.548 -0.033 1.00 59.06 106 GLY A N 1
ATOM 824 C CA . GLY A 1 106 ? 14.042 -23.037 -0.201 1.00 59.06 106 GLY A CA 1
ATOM 825 C C . GLY A 1 106 ? 12.982 -22.506 0.758 1.00 59.06 106 GLY A C 1
ATOM 826 O O . GLY A 1 106 ? 11.985 -23.191 0.955 1.00 59.06 106 GLY A O 1
ATOM 827 N N . ARG A 1 107 ? 13.128 -21.313 1.349 1.00 63.50 107 ARG A N 1
ATOM 828 C CA . ARG A 1 107 ? 12.044 -20.775 2.203 1.00 63.50 107 ARG A CA 1
ATOM 829 C C . ARG A 1 107 ? 11.780 -19.280 2.164 1.00 63.50 107 ARG A C 1
ATOM 831 O O . ARG A 1 107 ? 10.747 -18.866 2.675 1.00 63.50 107 ARG A O 1
ATOM 838 N N . GLN A 1 108 ? 12.666 -18.479 1.581 1.00 71.94 108 GLN A N 1
ATOM 839 C CA . GLN A 1 108 ? 12.521 -17.029 1.624 1.00 71.94 108 GLN A CA 1
ATOM 840 C C . GLN A 1 108 ? 12.471 -16.464 0.209 1.00 71.94 108 GLN A C 1
ATOM 842 O O . GLN A 1 108 ? 13.413 -16.635 -0.569 1.00 71.94 108 GLN A O 1
ATOM 847 N N . ILE A 1 109 ? 11.339 -15.832 -0.094 1.00 82.38 109 ILE A N 1
ATOM 848 C CA . ILE A 1 109 ? 11.133 -14.990 -1.267 1.00 82.38 109 ILE A CA 1
ATOM 849 C C . ILE A 1 109 ? 11.066 -13.564 -0.732 1.00 82.38 109 ILE A C 1
ATOM 851 O O . ILE A 1 109 ? 10.179 -13.261 0.067 1.00 82.38 109 ILE A O 1
ATOM 855 N N . SER A 1 110 ? 12.002 -12.707 -1.128 1.00 86.94 110 SER A N 1
ATOM 856 C CA . SER A 1 110 ? 11.854 -11.264 -0.934 1.00 86.94 110 SER A CA 1
ATOM 857 C C . SER A 1 110 ? 11.328 -10.640 -2.218 1.00 86.94 110 SER A C 1
ATOM 859 O O . SER A 1 110 ? 11.706 -11.037 -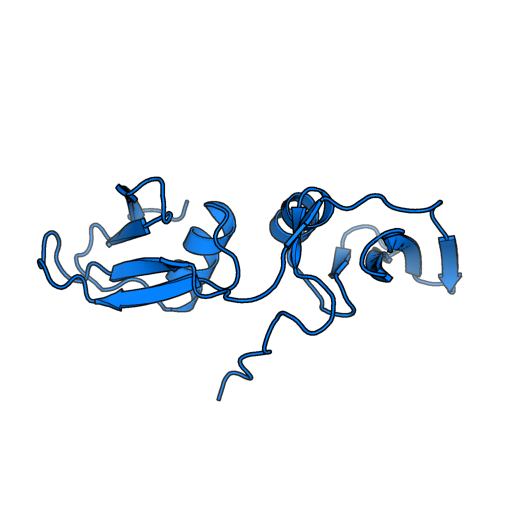3.323 1.00 86.94 110 SER A O 1
ATOM 861 N N . CYS A 1 111 ? 10.411 -9.693 -2.058 1.00 91.12 111 CYS A N 1
ATOM 862 C CA . CYS A 1 111 ? 9.830 -8.935 -3.151 1.00 91.12 111 CYS A CA 1
ATOM 863 C C . CYS A 1 111 ? 10.354 -7.507 -3.058 1.00 91.12 111 CYS A C 1
ATOM 865 O O . CYS A 1 111 ? 10.348 -6.921 -1.978 1.00 91.12 111 CYS A O 1
ATOM 867 N N . GLU A 1 112 ? 10.808 -6.959 -4.174 1.00 91.19 112 GLU A N 1
ATOM 868 C CA . GLU A 1 112 ? 11.286 -5.588 -4.273 1.00 91.19 112 GLU A CA 1
ATOM 869 C C . GLU A 1 112 ? 10.439 -4.820 -5.282 1.00 91.19 112 GLU A C 1
ATOM 871 O O . GLU A 1 112 ? 10.181 -5.297 -6.385 1.00 91.19 112 GLU A O 1
ATOM 876 N N . TYR A 1 113 ? 10.022 -3.616 -4.924 1.00 90.94 113 TYR A N 1
ATOM 877 C CA . TYR A 1 113 ? 9.265 -2.716 -5.780 1.00 90.94 113 TYR A CA 1
ATOM 878 C C . TYR A 1 113 ? 9.934 -1.348 -5.741 1.00 90.94 113 TYR A C 1
ATOM 880 O O . TYR A 1 113 ? 10.123 -0.804 -4.664 1.00 90.94 113 TYR A O 1
ATOM 888 N N . GLY A 1 114 ? 10.357 -0.801 -6.880 1.00 89.12 114 GLY A N 1
ATOM 889 C CA . GLY A 1 114 ? 11.057 0.488 -6.941 1.00 89.12 114 GLY A CA 1
ATOM 890 C C . GLY A 1 114 ? 12.378 0.539 -6.160 1.00 89.12 114 GLY A C 1
ATOM 891 O O . GLY A 1 114 ? 12.839 1.628 -5.838 1.00 89.12 114 GLY A O 1
ATOM 892 N N . GLY A 1 115 ? 12.976 -0.618 -5.847 1.00 85.50 115 GLY A N 1
ATOM 893 C CA . GLY A 1 115 ? 14.137 -0.740 -4.955 1.00 85.50 115 GLY A CA 1
ATOM 894 C C . GLY A 1 115 ? 13.793 -0.913 -3.469 1.00 85.50 115 GLY A C 1
ATOM 895 O O . GLY A 1 115 ? 14.700 -1.051 -2.651 1.00 85.50 115 GLY A O 1
ATOM 896 N N . TRP A 1 116 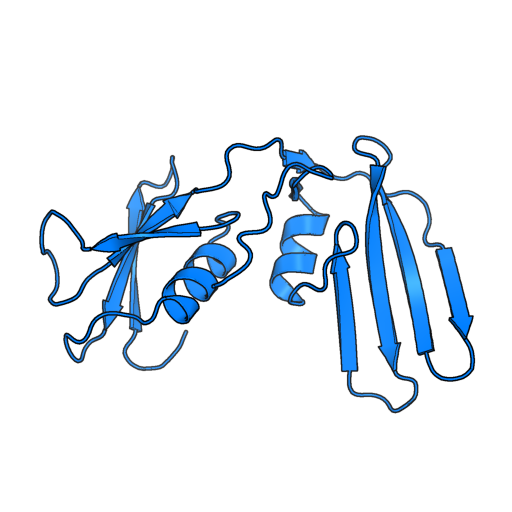? 12.509 -0.937 -3.101 1.00 85.62 116 TRP A N 1
ATOM 897 C CA . TRP A 1 116 ? 12.048 -1.151 -1.727 1.00 85.62 116 TRP A CA 1
ATOM 898 C C . TRP A 1 116 ? 11.651 -2.600 -1.492 1.00 85.62 116 TRP A C 1
ATOM 900 O O . TRP A 1 116 ? 10.873 -3.158 -2.263 1.00 85.62 116 TRP A O 1
ATOM 910 N N . ALA A 1 117 ? 12.115 -3.189 -0.390 1.00 87.75 117 ALA A N 1
ATOM 911 C CA . ALA A 1 117 ? 11.598 -4.470 0.066 1.00 87.75 117 ALA A CA 1
ATOM 912 C C . ALA A 1 117 ? 10.133 -4.308 0.500 1.00 87.75 117 ALA A C 1
ATOM 914 O O . ALA A 1 117 ? 9.826 -3.529 1.399 1.00 87.75 117 ALA A O 1
ATOM 915 N N . VAL A 1 118 ? 9.238 -5.057 -0.133 1.00 86.88 118 VAL A N 1
ATOM 916 C CA . VAL A 1 118 ? 7.796 -5.031 0.126 1.00 86.88 118 VAL A CA 1
ATOM 917 C C . VAL A 1 118 ? 7.291 -6.426 0.477 1.00 86.88 118 VAL A C 1
ATOM 919 O O . VAL A 1 118 ? 7.874 -7.450 0.107 1.00 86.88 118 VAL A O 1
ATOM 922 N N . ARG A 1 119 ? 6.174 -6.482 1.201 1.00 85.12 119 ARG A N 1
ATOM 923 C CA . ARG A 1 119 ? 5.494 -7.745 1.506 1.00 85.12 119 ARG A CA 1
ATOM 924 C C . ARG A 1 119 ? 4.895 -8.334 0.231 1.00 85.12 119 ARG A C 1
ATOM 926 O O . ARG A 1 119 ? 4.515 -7.606 -0.681 1.00 85.12 119 ARG A O 1
ATOM 933 N N . ALA A 1 120 ? 4.780 -9.660 0.175 1.00 86.62 120 ALA A N 1
ATOM 934 C CA . ALA A 1 120 ? 4.341 -10.351 -1.038 1.00 86.62 120 ALA A CA 1
ATOM 935 C C . ALA A 1 120 ? 2.950 -9.900 -1.524 1.00 86.62 120 ALA A C 1
ATOM 937 O O . ALA A 1 120 ? 2.763 -9.701 -2.720 1.00 86.62 120 ALA A O 1
ATOM 938 N N . HIS A 1 121 ? 1.984 -9.688 -0.622 1.00 82.94 121 HIS A N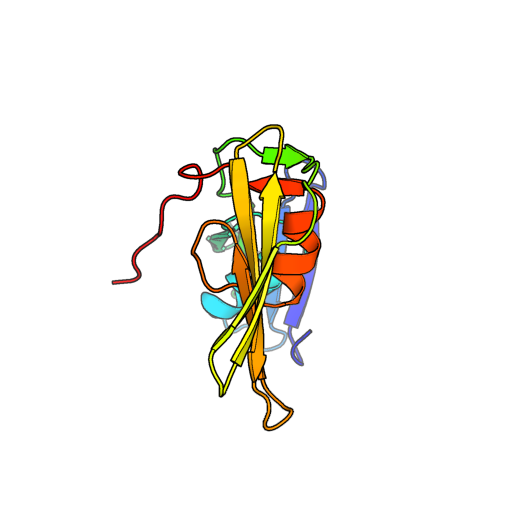 1
ATOM 939 C CA . HIS A 1 121 ? 0.646 -9.225 -1.014 1.00 82.94 121 HIS A CA 1
ATOM 940 C C . HIS A 1 121 ? 0.678 -7.801 -1.600 1.00 82.94 121 HIS A C 1
ATOM 942 O O . HIS A 1 121 ? 0.086 -7.580 -2.654 1.00 82.94 121 HIS A O 1
ATOM 948 N N . ILE A 1 122 ? 1.443 -6.879 -0.995 1.00 87.12 122 ILE A N 1
ATOM 949 C CA . ILE A 1 122 ? 1.664 -5.518 -1.516 1.00 87.12 122 ILE A CA 1
ATOM 950 C C . ILE A 1 122 ? 2.295 -5.591 -2.899 1.00 87.12 122 ILE A C 1
ATOM 952 O O . ILE A 1 122 ? 1.818 -4.959 -3.831 1.00 87.12 122 ILE A O 1
ATOM 956 N N . PHE A 1 123 ? 3.338 -6.407 -3.059 1.00 89.75 123 PHE A N 1
ATOM 957 C CA . PHE A 1 123 ? 3.989 -6.610 -4.348 1.00 89.75 123 PHE A CA 1
ATOM 958 C C . PHE A 1 123 ? 2.998 -7.081 -5.418 1.00 89.75 123 PHE A C 1
ATOM 960 O O . PHE A 1 123 ? 2.964 -6.538 -6.522 1.00 89.75 123 PHE A O 1
ATOM 967 N N . HIS A 1 124 ? 2.160 -8.071 -5.103 1.00 88.06 124 HIS A N 1
ATOM 968 C CA . HIS A 1 124 ? 1.142 -8.562 -6.029 1.00 88.06 124 HIS A CA 1
ATOM 969 C C . HIS A 1 124 ? 0.101 -7.490 -6.380 1.00 88.06 124 HIS A C 1
ATOM 971 O O . HIS A 1 124 ? -0.258 -7.369 -7.548 1.00 88.06 124 HIS A O 1
ATOM 977 N N . ALA A 1 125 ? -0.339 -6.679 -5.417 1.00 87.50 125 ALA A N 1
ATOM 978 C CA . ALA A 1 125 ? -1.257 -5.572 -5.676 1.00 87.50 125 ALA A CA 1
ATOM 979 C C . ALA A 1 125 ? -0.600 -4.476 -6.538 1.00 87.50 125 ALA A C 1
ATOM 981 O O . ALA A 1 125 ? -1.122 -4.093 -7.588 1.00 87.50 125 ALA A O 1
ATOM 982 N N . TRP A 1 126 ? 0.587 -4.019 -6.135 1.00 91.19 126 TRP A N 1
ATOM 983 C CA . TRP A 1 126 ? 1.301 -2.910 -6.765 1.00 91.19 126 TRP A CA 1
ATOM 984 C C . TRP A 1 126 ? 1.835 -3.257 -8.147 1.00 91.19 126 TRP A C 1
ATOM 986 O O . TRP A 1 126 ? 1.949 -2.373 -8.982 1.00 91.19 126 TRP A O 1
ATOM 996 N N . THR A 1 127 ? 2.119 -4.527 -8.441 1.00 90.81 127 THR A N 1
ATOM 997 C CA . THR A 1 127 ? 2.488 -4.936 -9.805 1.00 90.81 127 THR A CA 1
ATOM 998 C C . THR A 1 127 ? 1.330 -4.797 -10.798 1.00 90.81 127 THR A C 1
ATOM 1000 O O . THR A 1 127 ? 1.584 -4.542 -11.968 1.00 90.81 127 THR A O 1
ATOM 1003 N N . GLY A 1 128 ? 0.066 -4.892 -10.377 1.00 90.12 128 GLY A N 1
ATOM 1004 C CA . GLY A 1 128 ? -1.070 -4.584 -11.256 1.00 90.12 128 GLY A CA 1
ATOM 1005 C C . GLY A 1 128 ? -1.255 -3.076 -11.442 1.00 90.12 128 GLY A C 1
ATOM 1006 O O . GLY A 1 128 ? -1.253 -2.558 -12.561 1.00 90.12 128 GLY A O 1
ATOM 1007 N N . ARG A 1 129 ? -1.377 -2.361 -10.323 1.00 92.12 129 ARG A N 1
ATOM 1008 C CA . ARG A 1 129 ? -1.472 -0.902 -10.275 1.00 92.12 129 ARG A CA 1
ATOM 1009 C C . ARG A 1 129 ? -0.742 -0.406 -9.038 1.00 92.12 129 ARG A C 1
ATOM 1011 O O . ARG A 1 129 ? -1.124 -0.768 -7.927 1.00 92.12 129 ARG A O 1
ATOM 1018 N N . GLY A 1 130 ? 0.272 0.429 -9.213 1.00 91.88 130 GLY A N 1
ATOM 1019 C CA . GLY A 1 130 ? 1.147 0.800 -8.110 1.00 91.88 130 GLY A CA 1
ATOM 1020 C C . GLY A 1 130 ? 1.809 2.167 -8.247 1.00 91.88 130 GLY A C 1
ATOM 1021 O O . GLY A 1 130 ? 1.684 2.833 -9.281 1.00 91.88 130 GLY A O 1
ATOM 1022 N N . PRO A 1 131 ? 2.507 2.611 -7.190 1.00 91.69 131 PRO A N 1
ATOM 1023 C CA . PRO A 1 131 ? 3.170 3.911 -7.152 1.00 91.69 131 PRO A CA 1
ATOM 1024 C C . PRO A 1 131 ? 4.274 4.050 -8.205 1.00 91.69 131 PRO A C 1
ATOM 1026 O O . PRO A 1 131 ? 5.068 3.134 -8.432 1.00 91.69 131 PRO A O 1
ATOM 1029 N N . VAL A 1 132 ? 4.358 5.213 -8.846 1.00 90.75 132 VAL A N 1
ATOM 1030 C CA . VAL A 1 132 ? 5.467 5.585 -9.745 1.00 90.75 132 VAL A CA 1
ATOM 1031 C C . VAL A 1 132 ? 6.769 5.760 -8.933 1.00 90.75 132 VAL A C 1
ATOM 1033 O O . VAL A 1 132 ? 6.707 6.127 -7.757 1.00 90.75 132 VAL A O 1
ATOM 1036 N N . PRO A 1 133 ? 7.972 5.525 -9.493 1.00 83.00 133 PRO A N 1
ATOM 1037 C CA . PRO A 1 133 ? 9.218 5.770 -8.765 1.00 83.00 133 PRO A CA 1
ATOM 1038 C C . PRO A 1 133 ? 9.298 7.200 -8.218 1.00 83.00 133 PRO A C 1
ATOM 1040 O O . PRO A 1 133 ? 8.953 8.151 -8.914 1.00 83.00 133 PRO A O 1
ATOM 1043 N N . GLY A 1 134 ? 9.738 7.343 -6.966 1.00 76.44 134 GLY A N 1
ATOM 1044 C CA . GLY A 1 134 ? 9.834 8.638 -6.282 1.00 76.44 134 GLY A CA 1
ATOM 1045 C C . GLY A 1 134 ? 8.504 9.238 -5.809 1.00 76.44 134 GLY A C 1
ATOM 1046 O O . GLY A 1 134 ? 8.522 10.308 -5.216 1.00 76.44 134 GLY A O 1
ATOM 1047 N N . SER A 1 135 ? 7.364 8.577 -6.045 1.00 77.19 135 SER A N 1
ATOM 1048 C CA . SER A 1 135 ? 6.054 9.064 -5.582 1.00 77.19 135 SER A CA 1
ATOM 1049 C C . SER A 1 135 ? 5.714 8.661 -4.145 1.00 77.19 135 SER A C 1
ATOM 1051 O O . SER A 1 135 ? 4.859 9.283 -3.524 1.00 77.19 135 SER A O 1
ATOM 1053 N N . LEU A 1 136 ? 6.375 7.628 -3.618 1.00 68.81 136 LEU A N 1
ATOM 1054 C CA . LEU A 1 136 ? 6.312 7.287 -2.203 1.00 68.81 136 LEU A CA 1
ATOM 1055 C C . LEU A 1 136 ? 7.352 8.129 -1.467 1.00 68.81 136 LEU A C 1
ATOM 1057 O O . LEU A 1 136 ? 8.556 7.919 -1.636 1.00 68.81 136 LEU A O 1
ATOM 1061 N N . GLU A 1 137 ? 6.892 9.066 -0.644 1.00 60.59 137 GLU A N 1
ATOM 1062 C CA . GLU A 1 137 ? 7.745 9.633 0.392 1.00 60.59 137 GLU A CA 1
ATOM 1063 C C . GLU A 1 137 ? 7.969 8.545 1.442 1.00 60.59 137 GLU A C 1
ATOM 1065 O O . GLU A 1 137 ? 7.031 8.052 2.068 1.00 60.59 137 GLU A O 1
ATOM 1070 N N . ILE A 1 138 ? 9.222 8.119 1.597 1.00 51.97 138 ILE A N 1
ATOM 1071 C CA . ILE A 1 138 ? 9.597 7.199 2.665 1.00 51.97 138 ILE A CA 1
ATOM 1072 C C . ILE A 1 138 ? 9.370 7.963 3.965 1.00 51.97 138 ILE A C 1
ATOM 1074 O O . ILE A 1 138 ? 10.164 8.838 4.313 1.00 51.97 138 ILE A O 1
ATOM 1078 N N . GLN A 1 139 ? 8.304 7.636 4.691 1.00 46.03 139 GLN A N 1
ATOM 1079 C CA . GLN A 1 139 ? 8.218 8.008 6.094 1.00 46.03 139 GLN A CA 1
ATOM 1080 C C . GLN A 1 139 ? 9.288 7.193 6.818 1.00 46.03 139 GLN A C 1
ATOM 1082 O O . GLN A 1 139 ? 9.103 6.032 7.178 1.00 46.03 139 GLN A O 1
ATOM 1087 N N . SER A 1 140 ? 10.479 7.778 6.932 1.00 30.41 140 SER A N 1
ATOM 1088 C CA . SER A 1 140 ? 11.522 7.293 7.818 1.00 30.41 140 SER A CA 1
ATOM 1089 C C . SER A 1 140 ? 10.965 7.365 9.232 1.00 30.41 140 SER A C 1
ATOM 1091 O O . SER A 1 140 ? 10.879 8.444 9.816 1.00 30.41 140 SER A O 1
ATOM 1093 N N . TRP A 1 141 ? 10.521 6.217 9.734 1.00 38.50 141 TRP A N 1
ATOM 1094 C CA . TRP A 1 141 ? 10.074 6.046 11.107 1.00 38.50 141 TRP A CA 1
ATOM 1095 C C . TRP A 1 141 ? 11.193 6.490 12.059 1.00 38.50 141 TRP A C 1
ATOM 1097 O O . TRP A 1 141 ? 12.274 5.894 12.067 1.00 38.50 141 TRP A O 1
ATOM 1107 N N . HIS A 1 142 ? 10.927 7.558 12.813 1.00 30.69 142 HIS A N 1
ATOM 1108 C CA . HIS A 1 142 ? 11.695 8.004 13.975 1.00 30.69 142 HIS A CA 1
ATOM 1109 C C . HIS A 1 142 ? 10.974 7.585 15.255 1.00 30.69 142 HIS A C 1
ATOM 1111 O O . HIS A 1 142 ? 9.729 7.714 15.291 1.00 30.69 142 HIS A O 1
#